Protein AF-A0A2M8J2G9-F1 (afdb_monomer)

Solvent-accessible surface area (backbone atoms only — not comparable to full-atom values): 11594 Å² total; per-residue (Å²): 110,44,80,81,70,73,47,57,66,67,58,54,51,57,49,47,77,71,39,57,44,78,43,94,93,44,69,92,66,51,44,74,47,72,68,59,41,48,51,55,54,49,48,58,52,56,65,63,33,68,56,72,68,32,55,72,58,34,51,61,50,51,54,42,29,71,73,61,44,46,51,58,55,55,22,51,51,33,59,76,68,67,49,80,88,65,63,50,32,67,61,47,53,60,38,33,77,27,76,69,22,50,76,65,51,47,53,71,46,41,87,79,53,65,72,76,83,75,78,83,68,81,77,78,80,73,79,73,95,58,59,77,87,74,32,79,91,69,57,69,95,64,81,80,83,77,78,86,84,76,83,78,82,86,82,78,83,83,87,82,88,83,91,87,85,93,87,85,92,86,85,91,82,83,92,131

Structure (mmCIF, N/CA/C/O backbone):
data_AF-A0A2M8J2G9-F1
#
_entry.id   AF-A0A2M8J2G9-F1
#
loop_
_atom_site.group_PDB
_atom_site.id
_atom_site.type_symbol
_atom_site.label_atom_id
_atom_site.label_alt_id
_atom_site.label_comp_id
_atom_site.label_asym_id
_atom_site.label_entity_id
_atom_site.label_seq_id
_atom_site.pdbx_PDB_ins_code
_atom_site.Cartn_x
_atom_site.Cartn_y
_atom_site.Cartn_z
_atom_site.occupancy
_atom_site.B_iso_or_equiv
_atom_site.auth_seq_id
_atom_site.auth_comp_id
_atom_site.auth_asym_id
_atom_site.auth_atom_id
_atom_site.pdbx_PDB_model_num
ATOM 1 N N . MET A 1 1 ? 21.292 -17.929 -21.016 1.00 79.00 1 MET A N 1
ATOM 2 C CA . MET A 1 1 ? 20.190 -17.340 -20.216 1.00 79.00 1 MET A CA 1
ATOM 3 C C . MET A 1 1 ? 19.684 -18.270 -19.102 1.00 79.00 1 MET A C 1
ATOM 5 O O . MET A 1 1 ? 20.173 -18.145 -17.992 1.00 79.00 1 MET A O 1
ATOM 9 N N . ALA A 1 2 ? 18.781 -19.232 -19.353 1.00 89.50 2 ALA A N 1
ATOM 10 C CA . ALA A 1 2 ? 18.074 -19.980 -18.289 1.00 89.50 2 ALA A CA 1
ATOM 11 C C . ALA A 1 2 ? 18.965 -20.682 -17.241 1.00 89.50 2 ALA A C 1
ATOM 13 O O . ALA A 1 2 ? 18.737 -20.523 -16.043 1.00 89.50 2 ALA A O 1
ATOM 14 N N . ARG A 1 3 ? 20.014 -21.388 -17.691 1.00 91.00 3 ARG A N 1
ATOM 15 C CA . ARG A 1 3 ? 21.000 -22.055 -16.819 1.00 91.00 3 ARG A CA 1
ATOM 16 C C . ARG A 1 3 ? 21.787 -21.066 -15.941 1.00 91.00 3 ARG A C 1
ATOM 18 O O . ARG A 1 3 ? 22.067 -21.387 -14.798 1.00 91.00 3 ARG A O 1
ATOM 25 N N . VAL A 1 4 ? 22.079 -19.865 -16.450 1.00 94.81 4 VAL A N 1
ATOM 26 C CA . VAL A 1 4 ? 22.816 -18.806 -15.726 1.00 94.81 4 VAL A CA 1
ATOM 27 C C . VAL A 1 4 ? 21.960 -18.213 -14.605 1.00 94.81 4 VAL A C 1
ATOM 29 O O . VAL A 1 4 ? 22.433 -18.039 -13.492 1.00 94.81 4 VAL A O 1
ATOM 32 N N . LEU A 1 5 ? 20.675 -17.965 -14.877 1.00 90.50 5 LEU A N 1
ATOM 33 C CA . LEU A 1 5 ? 19.729 -17.421 -13.895 1.00 90.50 5 LEU A CA 1
ATOM 34 C C . LEU A 1 5 ? 19.157 -18.478 -12.931 1.00 90.50 5 LEU A C 1
ATOM 36 O O . LEU A 1 5 ? 18.328 -18.136 -12.092 1.00 90.50 5 LEU A O 1
ATOM 40 N N . GLN A 1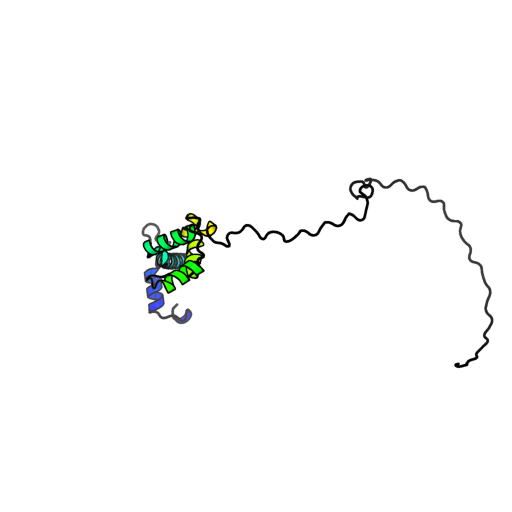 6 ? 19.537 -19.754 -13.078 1.00 95.06 6 GLN A N 1
ATOM 41 C CA . GLN A 1 6 ? 18.995 -20.893 -12.322 1.00 95.06 6 GLN A CA 1
ATOM 42 C C . GLN A 1 6 ? 17.448 -20.955 -12.328 1.00 95.06 6 GLN A C 1
ATOM 44 O O . GLN A 1 6 ? 16.803 -21.235 -11.318 1.00 95.06 6 GLN A O 1
ATOM 49 N N . ARG A 1 7 ? 16.816 -20.674 -13.480 1.00 94.75 7 ARG A N 1
ATOM 50 C CA . ARG A 1 7 ? 15.348 -20.718 -13.653 1.00 94.75 7 ARG A CA 1
ATOM 51 C C . ARG A 1 7 ? 14.933 -21.626 -14.804 1.00 94.75 7 ARG A C 1
ATOM 53 O O . ARG A 1 7 ? 15.671 -21.818 -15.767 1.00 94.75 7 ARG A O 1
ATOM 60 N N . SER A 1 8 ? 13.707 -22.150 -14.730 1.00 96.31 8 SER A N 1
ATOM 61 C CA . SER A 1 8 ? 13.152 -22.985 -15.799 1.00 96.31 8 SER A CA 1
ATOM 62 C C . SER A 1 8 ? 13.001 -22.197 -17.111 1.00 96.31 8 SER A C 1
ATOM 64 O O . SER A 1 8 ? 12.645 -21.013 -17.107 1.00 96.31 8 SER A O 1
ATOM 66 N N . LYS A 1 9 ? 13.205 -22.874 -18.251 1.00 95.25 9 LYS A N 1
ATOM 67 C CA . LYS A 1 9 ? 12.985 -22.298 -19.592 1.00 95.25 9 LYS A CA 1
ATOM 68 C C . LYS A 1 9 ? 11.552 -21.767 -19.747 1.00 95.25 9 LYS A C 1
ATOM 70 O O . LYS A 1 9 ? 11.357 -20.690 -20.302 1.00 95.25 9 LYS A O 1
ATOM 75 N N . ALA A 1 10 ? 10.567 -22.485 -19.201 1.00 95.75 10 ALA A N 1
ATOM 76 C CA . ALA A 1 10 ? 9.160 -22.094 -19.237 1.00 95.75 10 ALA A CA 1
ATOM 77 C C . ALA A 1 10 ? 8.873 -20.810 -18.438 1.00 95.75 10 ALA A C 1
ATOM 79 O O . ALA A 1 10 ? 8.068 -19.993 -18.880 1.00 95.75 10 ALA A O 1
ATOM 80 N N . THR A 1 11 ? 9.541 -20.597 -17.298 1.00 94.06 11 THR A N 1
ATOM 81 C CA . THR A 1 11 ? 9.411 -19.360 -16.507 1.00 94.06 11 THR A CA 1
ATOM 82 C C . THR A 1 11 ? 9.882 -18.152 -17.312 1.00 94.06 11 THR A C 1
ATOM 84 O O . THR A 1 11 ? 9.143 -17.182 -17.430 1.00 94.06 11 THR A O 1
ATOM 87 N N . ILE A 1 12 ? 11.072 -18.233 -17.918 1.00 92.31 12 ILE A N 1
ATOM 88 C CA . ILE A 1 12 ? 11.641 -17.129 -18.707 1.00 92.31 12 ILE A CA 1
ATOM 89 C C . ILE A 1 12 ? 10.810 -16.869 -19.967 1.00 92.31 12 ILE A C 1
ATOM 91 O O . ILE A 1 12 ? 10.517 -15.718 -20.268 1.00 92.31 12 ILE A O 1
ATOM 95 N N . TYR A 1 13 ? 10.355 -17.916 -20.663 1.00 93.56 13 TYR A N 1
ATOM 96 C CA . TYR A 1 13 ? 9.469 -17.755 -21.819 1.00 93.56 13 TYR A CA 1
ATOM 97 C C . TYR A 1 13 ? 8.147 -17.059 -21.453 1.00 93.56 13 TYR A C 1
ATOM 99 O O . TYR A 1 13 ? 7.713 -16.155 -22.162 1.00 93.56 13 TYR A O 1
ATOM 107 N N . ARG A 1 14 ? 7.514 -17.437 -20.331 1.00 93.94 14 ARG A N 1
ATOM 108 C CA . ARG A 1 14 ? 6.269 -16.805 -19.851 1.00 93.94 14 ARG A CA 1
ATOM 109 C C . ARG A 1 14 ? 6.470 -15.359 -19.390 1.00 93.94 14 ARG A C 1
ATOM 111 O O . ARG A 1 14 ? 5.534 -14.574 -19.506 1.00 93.94 14 ARG A O 1
ATOM 118 N N . GLU A 1 15 ? 7.645 -15.029 -18.860 1.00 93.12 15 GLU A N 1
ATOM 119 C CA . GLU A 1 15 ? 8.006 -13.666 -18.458 1.00 93.12 15 GLU A CA 1
ATOM 120 C C . GLU A 1 15 ? 8.217 -12.773 -19.684 1.00 93.12 15 GLU A C 1
ATOM 122 O O . GLU A 1 15 ? 7.546 -11.750 -19.811 1.00 93.12 15 GLU A O 1
ATOM 127 N N . LEU A 1 16 ? 9.050 -13.216 -20.636 1.00 92.31 16 LEU A N 1
ATOM 128 C CA . LEU A 1 16 ? 9.262 -12.523 -21.907 1.00 92.31 16 LEU A CA 1
ATOM 129 C C . LEU A 1 16 ? 7.934 -12.342 -22.652 1.00 92.31 16 LEU A C 1
ATOM 131 O O . LEU A 1 16 ? 7.561 -11.216 -22.938 1.00 92.31 16 LEU A O 1
ATOM 135 N N . LYS A 1 17 ? 7.144 -13.406 -22.858 1.00 92.56 17 LYS A N 1
ATOM 136 C CA . LYS A 1 17 ? 5.844 -13.314 -23.553 1.00 92.56 17 LYS A CA 1
ATOM 137 C C . LYS A 1 17 ? 4.843 -12.356 -22.884 1.00 92.56 17 LYS A C 1
ATOM 139 O O . LYS A 1 17 ? 3.933 -11.881 -23.552 1.00 92.56 17 LYS A O 1
ATOM 144 N N . ARG A 1 18 ? 4.960 -12.096 -21.576 1.00 91.00 18 ARG A N 1
ATOM 145 C CA . ARG A 1 18 ? 4.053 -11.192 -20.846 1.00 91.00 18 ARG A CA 1
ATOM 146 C C . ARG A 1 18 ? 4.525 -9.735 -20.835 1.00 91.00 18 ARG A C 1
ATOM 148 O O . ARG A 1 18 ? 3.674 -8.856 -20.761 1.00 91.00 18 ARG A O 1
ATOM 155 N N . ASN A 1 19 ? 5.836 -9.500 -20.843 1.00 92.75 19 ASN A N 1
ATOM 156 C CA . ASN A 1 19 ? 6.444 -8.179 -20.653 1.00 92.75 19 ASN A CA 1
ATOM 157 C C . ASN A 1 19 ? 7.359 -7.769 -21.833 1.00 92.75 19 ASN A C 1
ATOM 159 O O . ASN A 1 19 ? 8.266 -6.958 -21.651 1.00 92.75 19 ASN A O 1
ATOM 163 N N . PHE A 1 20 ? 7.164 -8.358 -23.016 1.00 91.00 20 PHE A N 1
ATOM 164 C CA . PHE A 1 20 ? 7.774 -7.900 -24.265 1.00 91.00 20 PHE A CA 1
ATOM 165 C C . PHE A 1 20 ? 7.052 -6.638 -24.738 1.00 91.00 20 PHE A C 1
ATOM 167 O O . PHE A 1 20 ? 5.822 -6.590 -24.717 1.00 91.00 20 PHE A O 1
ATOM 174 N N . PHE A 1 21 ? 7.821 -5.634 -25.140 1.00 89.56 21 PHE A N 1
ATOM 175 C CA . PHE A 1 21 ? 7.327 -4.408 -25.747 1.00 89.56 21 PHE A CA 1
ATOM 176 C C . PHE A 1 21 ? 7.699 -4.407 -27.232 1.00 89.56 21 PHE A C 1
ATOM 178 O O . PHE A 1 21 ? 8.819 -4.783 -27.580 1.00 89.56 21 PHE A O 1
ATOM 185 N N . SER A 1 22 ? 6.756 -4.001 -28.075 1.00 89.12 22 SER A N 1
ATOM 186 C CA . SER A 1 22 ? 6.932 -3.845 -29.518 1.00 89.12 22 SER A CA 1
ATOM 187 C C . SER A 1 22 ? 6.060 -2.702 -30.018 1.00 89.12 22 SER A C 1
ATOM 189 O O . SER A 1 22 ? 4.874 -2.678 -29.677 1.00 89.12 22 SER A O 1
ATOM 191 N N . ASP A 1 23 ? 6.618 -1.800 -30.821 1.00 87.12 23 ASP A N 1
ATOM 192 C CA . ASP A 1 23 ? 5.904 -0.641 -31.368 1.00 87.12 23 ASP A CA 1
ATOM 193 C C . ASP A 1 23 ? 6.299 -0.402 -32.832 1.00 87.12 23 ASP A C 1
ATOM 195 O O . ASP A 1 23 ? 7.454 -0.114 -33.146 1.00 87.12 23 ASP A O 1
ATOM 199 N N . GLU A 1 24 ? 5.317 -0.485 -33.734 1.00 86.50 24 GLU A N 1
ATOM 200 C CA . GLU A 1 24 ? 5.497 -0.279 -35.177 1.00 86.50 24 GLU A CA 1
ATOM 201 C C . GLU A 1 24 ? 6.039 1.123 -35.507 1.00 86.50 24 GLU A C 1
ATOM 203 O O . GLU A 1 24 ? 6.768 1.291 -36.486 1.00 86.50 24 GLU A O 1
ATOM 208 N N . CYS A 1 25 ? 5.749 2.124 -34.666 1.00 86.12 25 CYS A N 1
ATOM 209 C CA . CYS A 1 25 ? 6.273 3.482 -34.818 1.00 86.12 25 CYS A CA 1
ATOM 210 C C . CYS A 1 25 ? 7.736 3.615 -34.359 1.00 86.12 25 CYS A C 1
ATOM 212 O O . CYS A 1 25 ? 8.409 4.579 -34.729 1.00 86.12 25 CYS A O 1
ATOM 214 N N . MET A 1 26 ? 8.242 2.685 -33.538 1.00 83.94 26 MET A N 1
ATOM 215 C CA . MET A 1 26 ? 9.577 2.775 -32.941 1.00 83.94 26 MET A CA 1
ATOM 216 C C . MET A 1 26 ? 10.300 1.413 -32.858 1.00 83.94 26 MET A C 1
ATOM 218 O O . MET A 1 26 ? 10.760 1.029 -31.781 1.00 83.94 26 MET A O 1
ATOM 222 N N . PRO A 1 27 ? 10.543 0.722 -33.992 1.00 80.69 27 PRO A N 1
ATOM 223 C CA . PRO A 1 27 ? 11.097 -0.643 -34.021 1.00 80.69 27 PRO A CA 1
ATOM 224 C C . PRO A 1 27 ? 12.523 -0.778 -33.449 1.00 80.69 27 PRO A C 1
ATOM 226 O O . PRO A 1 27 ? 13.011 -1.877 -33.201 1.00 80.69 27 PRO A O 1
ATOM 229 N N . LYS A 1 28 ? 13.226 0.339 -33.202 1.00 85.69 28 LYS A N 1
ATOM 230 C CA . LYS A 1 28 ? 14.513 0.355 -32.473 1.00 85.69 28 LYS A CA 1
ATOM 231 C C . LYS A 1 28 ? 14.358 0.150 -30.958 1.00 85.69 28 LYS A C 1
ATOM 233 O O . LYS A 1 28 ? 15.363 -0.014 -30.269 1.00 85.69 28 LYS A O 1
ATOM 238 N N . CYS A 1 29 ? 13.131 0.194 -30.444 1.00 83.75 29 CYS A N 1
ATOM 239 C CA . CYS A 1 29 ? 12.793 0.037 -29.033 1.00 83.75 29 CYS A CA 1
ATOM 240 C C . CYS A 1 29 ? 12.034 -1.266 -28.741 1.00 83.75 29 CYS A C 1
ATOM 242 O O . CYS A 1 29 ? 11.509 -1.429 -27.645 1.00 83.75 29 CYS A O 1
ATOM 244 N N . ASP A 1 30 ? 12.005 -2.214 -29.677 1.00 88.12 30 ASP A N 1
ATOM 245 C CA . ASP A 1 30 ? 11.404 -3.527 -29.451 1.00 88.12 30 ASP A CA 1
ATOM 246 C C . ASP A 1 30 ? 12.291 -4.376 -28.525 1.00 88.12 30 ASP A C 1
ATOM 248 O O . ASP A 1 30 ? 13.492 -4.547 -28.761 1.00 88.12 30 ASP A O 1
ATOM 252 N N . GLY A 1 31 ? 11.721 -4.938 -27.455 1.00 90.69 31 GLY A N 1
ATOM 253 C CA . GLY A 1 31 ? 12.503 -5.743 -26.517 1.00 90.69 31 GLY A CA 1
ATOM 254 C C . GLY A 1 31 ? 11.897 -5.970 -25.134 1.00 90.69 31 GLY A C 1
ATOM 255 O O . GLY A 1 31 ? 10.704 -5.813 -24.885 1.00 90.69 31 GLY A O 1
ATOM 256 N N . TYR A 1 32 ? 12.762 -6.387 -24.206 1.00 90.94 32 TYR A N 1
ATOM 257 C CA . TYR A 1 32 ? 12.421 -6.611 -22.801 1.00 90.94 32 TYR A CA 1
ATOM 258 C C . TYR A 1 32 ? 13.078 -5.555 -21.907 1.00 90.94 32 TYR A C 1
ATOM 260 O O . TYR A 1 32 ? 14.303 -5.496 -21.790 1.00 90.94 32 TYR A O 1
ATOM 268 N N . TYR A 1 33 ? 12.251 -4.784 -21.202 1.00 92.19 33 TYR A N 1
ATOM 269 C CA . TYR A 1 33 ? 12.694 -3.735 -20.287 1.00 92.19 33 TYR A CA 1
ATOM 270 C C . TYR A 1 33 ? 12.384 -4.118 -18.839 1.00 92.19 33 TYR A C 1
ATOM 272 O O . TYR A 1 33 ? 11.240 -4.046 -18.394 1.00 92.19 33 TYR A O 1
ATOM 280 N N . GLY A 1 34 ? 13.414 -4.491 -18.071 1.00 91.12 34 GLY A N 1
ATOM 281 C CA . GLY A 1 34 ? 13.249 -4.976 -16.693 1.00 91.12 34 GLY A CA 1
ATOM 282 C C . GLY A 1 34 ? 12.549 -3.986 -15.750 1.00 91.12 34 GLY A C 1
ATOM 283 O O . GLY A 1 34 ? 11.741 -4.398 -14.919 1.00 91.12 34 GLY A O 1
ATOM 284 N N . ALA A 1 35 ? 12.792 -2.680 -15.914 1.00 93.19 35 ALA A N 1
ATOM 285 C CA . ALA A 1 35 ? 12.099 -1.641 -15.150 1.00 93.19 35 ALA A CA 1
ATOM 286 C C . ALA A 1 35 ? 10.598 -1.582 -15.493 1.00 93.19 35 ALA A C 1
ATOM 288 O O . ALA A 1 35 ? 9.761 -1.628 -14.592 1.00 93.19 35 ALA A O 1
ATOM 289 N N . ALA A 1 36 ? 10.243 -1.569 -16.784 1.00 92.62 36 ALA A N 1
ATOM 290 C CA . ALA A 1 36 ? 8.849 -1.584 -17.234 1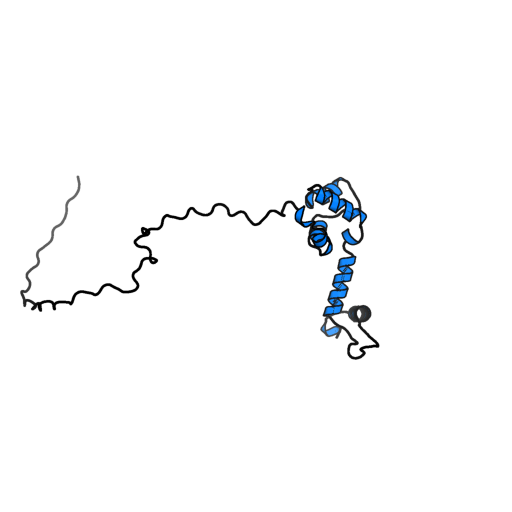.00 92.62 36 ALA A CA 1
ATOM 291 C C . ALA A 1 36 ? 8.121 -2.860 -16.777 1.00 92.62 36 ALA A C 1
ATOM 293 O O . ALA A 1 36 ? 7.044 -2.778 -16.186 1.00 92.62 36 ALA A O 1
ATOM 294 N N . ALA A 1 37 ? 8.753 -4.029 -16.933 1.00 93.44 37 ALA A N 1
ATOM 295 C CA . ALA A 1 37 ? 8.250 -5.309 -16.438 1.00 93.44 37 ALA A CA 1
ATOM 296 C C . ALA A 1 37 ? 7.964 -5.273 -14.923 1.00 93.44 37 ALA A C 1
ATOM 298 O O . ALA A 1 37 ? 6.909 -5.736 -14.472 1.00 93.44 37 ALA A O 1
ATOM 299 N N . HIS A 1 38 ? 8.854 -4.660 -14.129 1.00 94.06 38 HIS A N 1
ATOM 300 C CA . HIS A 1 38 ? 8.621 -4.450 -12.701 1.00 94.06 38 HIS A CA 1
ATOM 301 C C . HIS A 1 38 ? 7.423 -3.522 -12.449 1.00 94.06 38 HIS A C 1
ATOM 303 O O . HIS A 1 38 ? 6.565 -3.880 -11.634 1.00 94.06 38 HIS A O 1
ATOM 309 N N . PHE A 1 39 ? 7.319 -2.373 -13.124 1.00 93.88 39 PHE A N 1
ATOM 310 C CA . PHE A 1 39 ? 6.184 -1.457 -12.952 1.00 93.88 39 PHE A CA 1
ATOM 311 C C . PHE A 1 39 ? 4.851 -2.129 -13.313 1.00 93.88 39 PHE A C 1
ATOM 313 O O . PHE A 1 39 ? 3.922 -2.106 -12.505 1.00 93.88 39 PHE A O 1
ATOM 320 N N . MET A 1 40 ? 4.779 -2.847 -14.439 1.00 92.12 40 MET A N 1
ATOM 321 C CA . MET A 1 40 ? 3.603 -3.634 -14.838 1.00 92.12 40 MET A CA 1
ATOM 322 C C . MET A 1 40 ? 3.263 -4.733 -13.817 1.00 92.12 40 MET A C 1
ATOM 324 O O . MET A 1 40 ? 2.092 -5.020 -13.560 1.00 92.12 40 MET A O 1
ATOM 328 N N . ALA A 1 41 ? 4.266 -5.368 -13.202 1.00 92.56 41 ALA A N 1
ATOM 329 C CA . ALA A 1 41 ? 4.055 -6.349 -12.138 1.00 92.56 41 ALA A CA 1
ATOM 330 C C . ALA A 1 41 ? 3.622 -5.715 -10.803 1.00 92.56 41 ALA A C 1
ATOM 332 O O . ALA A 1 41 ? 2.908 -6.357 -10.028 1.00 92.56 41 ALA A O 1
ATOM 333 N N . ALA A 1 42 ? 4.049 -4.488 -10.505 1.00 91.69 42 ALA A N 1
ATOM 334 C CA . ALA A 1 42 ? 3.622 -3.737 -9.328 1.00 91.69 42 ALA A CA 1
ATOM 335 C C . ALA A 1 42 ? 2.171 -3.256 -9.481 1.00 91.69 42 ALA A C 1
ATOM 337 O O . ALA A 1 42 ? 1.362 -3.492 -8.586 1.00 91.69 42 ALA A O 1
ATOM 338 N N . ASP A 1 43 ? 1.819 -2.696 -10.639 1.00 90.50 43 ASP A N 1
ATOM 339 C CA . ASP A 1 43 ? 0.456 -2.277 -10.977 1.00 90.50 43 ASP A CA 1
ATOM 340 C C . ASP A 1 43 ? -0.542 -3.450 -10.935 1.00 90.50 43 ASP A C 1
ATOM 342 O O . ASP A 1 43 ? -1.563 -3.380 -10.247 1.00 90.50 43 ASP A O 1
ATOM 346 N N . ARG A 1 44 ? -0.215 -4.592 -11.562 1.00 90.44 44 ARG A N 1
ATOM 347 C CA . ARG A 1 44 ? -1.059 -5.801 -11.486 1.00 90.44 44 ARG A CA 1
ATOM 348 C C . ARG A 1 44 ? -1.322 -6.245 -10.043 1.00 90.44 44 ARG A C 1
ATOM 350 O O . ARG A 1 44 ? -2.433 -6.672 -9.736 1.00 90.44 44 ARG A O 1
ATOM 357 N N . ARG A 1 45 ? -0.333 -6.127 -9.145 1.00 89.38 45 ARG A N 1
ATOM 358 C CA . ARG A 1 45 ? -0.514 -6.405 -7.707 1.00 89.38 45 ARG A CA 1
ATOM 359 C C . ARG A 1 45 ? -1.323 -5.317 -6.996 1.00 89.38 45 ARG A C 1
ATOM 361 O O . ARG A 1 45 ? -2.086 -5.648 -6.091 1.00 89.38 45 ARG A O 1
ATOM 368 N N . ALA A 1 46 ? -1.181 -4.049 -7.385 1.00 87.62 46 ALA A N 1
ATOM 369 C CA . ALA A 1 46 ? -1.957 -2.944 -6.830 1.00 87.62 46 ALA A CA 1
ATOM 370 C C . ALA A 1 46 ? -3.454 -3.128 -7.121 1.00 87.62 46 ALA A C 1
ATOM 372 O O . ALA A 1 46 ? -4.247 -3.178 -6.183 1.00 87.62 46 ALA A O 1
ATOM 373 N N . ARG A 1 47 ? -3.827 -3.384 -8.382 1.00 86.44 47 ARG A N 1
ATOM 374 C CA . ARG A 1 47 ? -5.220 -3.658 -8.791 1.00 8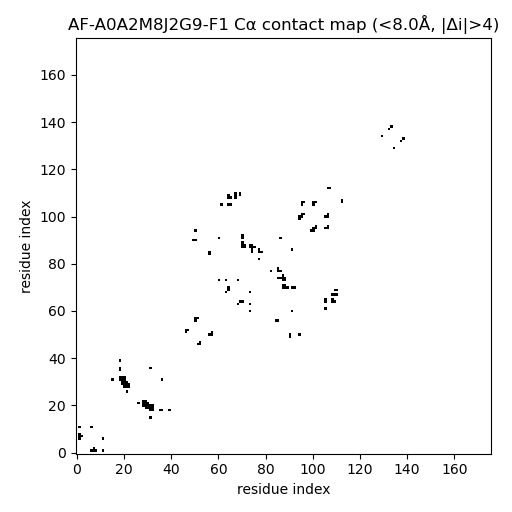6.44 47 ARG A CA 1
ATOM 375 C C . ARG A 1 47 ? -5.852 -4.868 -8.085 1.00 86.44 47 ARG A C 1
ATOM 377 O O . ARG A 1 47 ? -7.064 -4.921 -7.915 1.00 86.44 47 ARG A O 1
ATOM 384 N N . GLN A 1 48 ? -5.044 -5.827 -7.626 1.00 88.44 48 GLN A N 1
ATOM 385 C CA . GLN A 1 48 ? -5.504 -7.007 -6.878 1.00 88.44 48 GLN A CA 1
ATOM 386 C C . GLN A 1 48 ? -5.608 -6.801 -5.352 1.00 88.44 48 GLN A C 1
ATOM 388 O O . GLN A 1 48 ? -5.966 -7.739 -4.633 1.00 88.44 48 GLN A O 1
ATOM 393 N N . ARG A 1 49 ? -5.330 -5.600 -4.821 1.00 90.44 49 ARG A N 1
ATOM 394 C CA . ARG A 1 49 ? -5.502 -5.295 -3.389 1.00 90.44 49 ARG A CA 1
ATOM 395 C C . ARG A 1 49 ? -6.963 -5.481 -2.968 1.00 90.44 49 ARG A C 1
ATOM 397 O O . ARG A 1 49 ? -7.881 -4.990 -3.617 1.00 90.44 49 ARG A O 1
ATOM 404 N N . LYS A 1 50 ? -7.175 -6.136 -1.822 1.00 91.88 50 LYS A N 1
ATOM 405 C CA . LYS A 1 50 ? -8.504 -6.552 -1.338 1.00 91.88 50 LYS A CA 1
ATOM 406 C 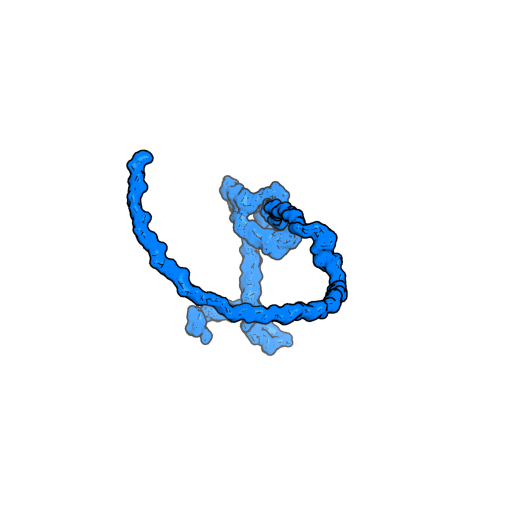C . LYS A 1 50 ? -9.530 -5.414 -1.250 1.00 91.88 50 LYS A C 1
ATOM 408 O O . LYS A 1 50 ? -10.669 -5.608 -1.651 1.00 91.88 50 LYS A O 1
ATOM 413 N N . LEU A 1 51 ? -9.119 -4.249 -0.751 1.00 92.88 51 LEU A N 1
ATOM 414 C CA . LEU A 1 51 ? -9.988 -3.077 -0.603 1.00 92.88 51 LEU A CA 1
ATOM 415 C C . LEU A 1 51 ? -10.318 -2.401 -1.948 1.00 92.88 51 LEU A C 1
ATOM 417 O O . LEU A 1 51 ? -11.405 -1.865 -2.097 1.00 92.88 51 LEU A O 1
ATOM 421 N N . ILE A 1 52 ? -9.441 -2.502 -2.952 1.00 91.31 52 ILE A N 1
ATOM 422 C CA . ILE A 1 52 ? -9.717 -2.014 -4.317 1.00 91.31 52 ILE A CA 1
ATOM 423 C C . ILE A 1 52 ? -10.670 -2.975 -5.040 1.00 91.31 52 ILE A C 1
ATOM 425 O O . ILE A 1 52 ? -11.609 -2.549 -5.702 1.00 91.31 52 ILE A O 1
ATOM 429 N N . ARG A 1 53 ? -10.476 -4.289 -4.862 1.00 92.12 53 ARG A N 1
ATOM 430 C CA . ARG A 1 53 ? -11.326 -5.330 -5.462 1.00 92.12 53 ARG A CA 1
ATOM 431 C C . ARG A 1 53 ? -12.751 -5.374 -4.890 1.00 92.12 53 ARG A C 1
ATOM 433 O O . ARG A 1 53 ? -13.655 -5.855 -5.567 1.00 92.12 53 ARG A O 1
ATOM 440 N N . HIS A 1 54 ? -12.953 -4.925 -3.652 1.00 93.62 54 HIS A N 1
ATOM 441 C CA . HIS A 1 54 ? -14.242 -4.984 -2.959 1.00 93.62 54 HIS A CA 1
ATOM 442 C C . HIS A 1 54 ? -14.669 -3.584 -2.487 1.00 93.62 54 HIS A C 1
ATOM 444 O O . HIS A 1 54 ? -14.486 -3.263 -1.311 1.00 93.62 54 HIS A O 1
ATOM 450 N N . PRO A 1 55 ? -15.265 -2.752 -3.365 1.00 92.75 55 PRO A N 1
ATOM 451 C CA . PRO A 1 55 ? -15.604 -1.369 -3.030 1.00 92.75 55 PRO A CA 1
ATOM 452 C C . PRO A 1 55 ? -16.597 -1.266 -1.865 1.00 92.75 55 PRO A C 1
ATOM 454 O O . PRO A 1 55 ? -16.421 -0.411 -1.007 1.00 92.75 55 PRO A O 1
ATOM 457 N N . VAL A 1 56 ? -17.585 -2.162 -1.755 1.00 94.38 56 VAL A N 1
ATOM 458 C CA . VAL A 1 56 ? -18.542 -2.173 -0.625 1.00 94.38 56 VAL A CA 1
ATOM 459 C C . VAL A 1 56 ? -17.829 -2.368 0.722 1.00 94.38 56 VAL A C 1
ATOM 461 O O . VAL A 1 56 ? -18.121 -1.674 1.693 1.00 94.38 56 VAL A O 1
ATOM 464 N N . LEU A 1 57 ? -16.834 -3.262 0.770 1.00 94.81 57 LEU A N 1
ATOM 465 C CA . LEU A 1 57 ? -16.008 -3.482 1.962 1.00 94.81 57 LEU A CA 1
ATOM 466 C C . LEU A 1 57 ? -15.155 -2.251 2.294 1.00 94.81 57 LEU A C 1
ATOM 468 O O . LEU A 1 57 ? -14.949 -1.947 3.465 1.00 94.81 57 LEU A O 1
ATOM 472 N N . LEU A 1 58 ? -14.660 -1.552 1.271 1.00 95.19 58 LEU A N 1
ATOM 473 C CA . LEU A 1 58 ? -13.892 -0.324 1.439 1.00 95.19 58 LEU A CA 1
ATOM 474 C C . LEU A 1 58 ? -14.733 0.814 2.024 1.00 95.19 58 LEU A C 1
ATOM 476 O O . LEU A 1 58 ? -14.276 1.433 2.979 1.00 95.19 58 LEU A O 1
ATOM 480 N N . HIS A 1 59 ? -15.950 1.048 1.525 1.00 95.31 59 HIS A N 1
ATOM 481 C CA . HIS A 1 59 ? -16.841 2.078 2.076 1.00 95.31 59 HIS A CA 1
ATOM 482 C C . HIS A 1 59 ? -17.110 1.821 3.565 1.00 95.31 59 HIS A C 1
ATOM 484 O O . HIS A 1 59 ? -16.788 2.666 4.393 1.00 95.31 59 HIS A O 1
ATOM 490 N N . ALA A 1 60 ? -17.504 0.596 3.935 1.00 94.94 60 ALA A N 1
ATOM 491 C CA . ALA A 1 60 ? -17.727 0.228 5.337 1.00 94.94 60 ALA A CA 1
ATOM 492 C C . ALA A 1 60 ? -16.483 0.394 6.243 1.00 94.94 60 ALA A C 1
ATOM 494 O O . ALA A 1 60 ? -16.617 0.645 7.442 1.00 94.94 60 ALA A O 1
ATOM 495 N N . VAL A 1 61 ? -15.265 0.253 5.702 1.00 95.31 61 VAL A N 1
ATOM 496 C CA . VAL A 1 61 ? -14.017 0.543 6.432 1.00 95.31 61 VAL A CA 1
ATOM 497 C C . VAL A 1 61 ? -13.784 2.051 6.556 1.00 95.31 61 VAL A C 1
ATOM 499 O O . VAL A 1 61 ? -13.441 2.507 7.644 1.00 95.31 61 VAL A O 1
ATOM 502 N N . ILE A 1 62 ? -13.991 2.825 5.485 1.00 95.56 62 ILE A N 1
ATOM 503 C CA . ILE A 1 62 ? -13.872 4.292 5.489 1.00 95.56 62 ILE A CA 1
ATOM 504 C C . ILE A 1 62 ? -14.863 4.913 6.478 1.00 95.56 62 ILE A C 1
ATOM 506 O O . ILE A 1 62 ? -14.469 5.771 7.261 1.00 95.56 62 ILE A O 1
ATOM 510 N N . ASP A 1 63 ? -16.113 4.457 6.493 1.00 95.62 63 ASP A N 1
ATOM 511 C CA . ASP A 1 63 ? -17.150 4.983 7.384 1.00 95.62 63 ASP A CA 1
ATOM 512 C C . ASP A 1 63 ? -16.797 4.715 8.853 1.00 95.62 63 ASP A C 1
ATOM 514 O O . ASP A 1 63 ? -16.867 5.614 9.691 1.00 95.62 63 ASP A O 1
ATOM 518 N N . ARG A 1 64 ? -16.310 3.505 9.173 1.00 94.81 64 ARG A N 1
ATOM 519 C CA . ARG A 1 64 ? -15.807 3.181 10.521 1.00 94.81 64 ARG A CA 1
ATOM 520 C C . ARG A 1 64 ? -14.584 4.038 10.898 1.00 94.81 64 ARG A C 1
ATOM 522 O O . ARG A 1 64 ? -14.538 4.530 12.023 1.00 94.81 64 ARG A O 1
ATOM 529 N N . LEU A 1 65 ? -13.639 4.274 9.979 1.00 94.44 65 LEU A N 1
ATOM 530 C CA . LEU A 1 65 ? -12.495 5.175 10.210 1.00 94.44 65 LEU A CA 1
ATOM 531 C C . LEU A 1 65 ? -12.950 6.619 10.479 1.00 94.44 65 LEU A C 1
ATOM 533 O O . LEU A 1 65 ? -12.501 7.223 11.449 1.00 94.44 65 LEU A O 1
ATOM 537 N N . LYS A 1 66 ? -13.878 7.159 9.676 1.00 93.88 66 LYS A N 1
ATOM 538 C CA . LYS A 1 66 ? -14.453 8.505 9.867 1.00 93.88 66 LYS A CA 1
ATOM 539 C C . LYS A 1 66 ? -15.190 8.644 11.200 1.00 93.88 66 LYS A C 1
ATOM 541 O O . LYS A 1 66 ? -15.098 9.689 11.835 1.00 93.88 66 LYS A O 1
ATOM 546 N N . ASN A 1 67 ? -15.828 7.569 11.663 1.00 94.12 67 ASN A N 1
ATOM 547 C CA . ASN A 1 67 ? -16.433 7.463 12.994 1.00 94.12 67 ASN A CA 1
ATOM 548 C C . ASN A 1 67 ? -15.402 7.296 14.138 1.00 94.12 67 ASN A C 1
ATOM 550 O O . ASN A 1 67 ? -15.788 7.009 15.269 1.00 94.12 67 ASN A O 1
ATOM 554 N N . GLY A 1 68 ? -14.098 7.437 13.868 1.00 92.25 68 GLY A N 1
ATOM 555 C CA . GLY A 1 68 ? -13.029 7.425 14.872 1.00 92.25 68 GLY A CA 1
ATOM 556 C C . GLY A 1 68 ? -12.566 6.039 15.334 1.00 92.25 68 GLY A C 1
ATOM 557 O O . GLY A 1 68 ? -11.844 5.946 16.328 1.00 92.25 68 GLY A O 1
ATOM 558 N N . TRP A 1 69 ? -12.958 4.957 14.650 1.00 94.69 69 TRP A N 1
ATOM 559 C CA . TRP A 1 69 ? -12.531 3.600 15.011 1.00 94.69 69 TRP A CA 1
ATOM 560 C C . TRP A 1 69 ? -11.074 3.349 14.615 1.00 94.69 69 TRP A C 1
ATOM 562 O O . TRP A 1 69 ? -10.645 3.707 13.516 1.00 94.69 69 TRP A O 1
ATOM 572 N N . THR A 1 70 ? -10.315 2.649 15.462 1.00 94.06 70 THR A N 1
ATOM 573 C CA . THR A 1 70 ? -8.947 2.246 15.102 1.00 94.06 70 THR A CA 1
ATOM 574 C C . THR A 1 70 ? -8.953 1.082 14.093 1.00 94.06 70 THR A C 1
ATOM 576 O O . THR A 1 70 ? -9.870 0.252 14.109 1.00 94.06 70 THR A O 1
ATOM 579 N N . PRO A 1 71 ? -7.928 0.943 13.230 1.00 95.19 71 PRO A N 1
ATOM 580 C CA . PRO A 1 71 ? -7.806 -0.194 12.311 1.00 95.19 71 PRO A CA 1
ATOM 581 C C . PRO A 1 71 ? -7.873 -1.572 12.995 1.00 95.19 71 PRO A C 1
ATOM 583 O O . PRO A 1 71 ? -8.436 -2.517 12.437 1.00 95.19 71 PRO A O 1
ATOM 586 N N . GLU A 1 72 ? -7.342 -1.685 14.214 1.00 94.94 72 GLU A N 1
ATOM 587 C CA . GLU A 1 72 ? -7.410 -2.882 15.059 1.00 94.94 72 GLU A CA 1
ATOM 588 C C . GLU A 1 72 ? -8.845 -3.161 15.510 1.00 94.94 72 GLU A C 1
ATOM 590 O O . GLU A 1 72 ? -9.313 -4.294 15.392 1.00 94.94 72 GLU A O 1
ATOM 595 N N . GLN A 1 73 ? -9.570 -2.133 15.969 1.00 94.69 73 GLN A N 1
ATOM 596 C CA . GLN A 1 73 ? -10.980 -2.263 16.337 1.00 94.69 73 GLN A CA 1
ATOM 597 C C . GLN A 1 73 ? -11.824 -2.708 15.141 1.00 94.69 73 GLN A C 1
ATOM 599 O O . GLN A 1 73 ? -12.628 -3.622 15.286 1.00 94.69 73 GLN A O 1
ATOM 604 N N . ILE A 1 74 ? -11.619 -2.126 13.953 1.00 95.19 74 ILE A N 1
ATOM 605 C CA . ILE A 1 74 ? -12.357 -2.495 12.732 1.00 95.19 74 ILE A CA 1
ATOM 606 C C . ILE A 1 74 ? -12.112 -3.967 12.372 1.00 95.19 74 ILE A C 1
ATOM 608 O O . ILE A 1 74 ? -13.071 -4.709 12.148 1.00 95.19 74 ILE A O 1
ATOM 612 N N . GLY A 1 75 ? -10.845 -4.399 12.348 1.00 94.00 75 GLY A N 1
ATOM 613 C CA . GLY A 1 75 ? -10.471 -5.781 12.033 1.00 94.00 75 GLY A CA 1
ATOM 614 C C . GLY A 1 75 ? -11.019 -6.791 13.045 1.00 94.00 75 GLY A C 1
ATOM 615 O O . GLY A 1 75 ? -11.656 -7.772 12.658 1.00 94.00 75 GLY A O 1
ATOM 616 N N . ASN A 1 76 ? -10.847 -6.524 14.342 1.00 95.06 76 ASN A N 1
ATOM 617 C CA . ASN A 1 76 ? -11.333 -7.403 15.408 1.00 95.06 76 ASN A CA 1
ATOM 618 C C . ASN A 1 76 ? -12.867 -7.444 15.449 1.00 95.06 76 ASN A C 1
ATOM 620 O O . ASN A 1 76 ? -13.454 -8.523 15.531 1.00 95.06 76 ASN A O 1
ATOM 624 N N . ARG A 1 77 ? -13.543 -6.298 15.293 1.00 95.19 77 ARG A N 1
ATOM 625 C CA . ARG A 1 77 ? -15.009 -6.218 15.226 1.00 95.19 77 ARG A CA 1
ATOM 626 C C . ARG A 1 77 ? -15.567 -7.053 14.073 1.00 95.19 77 ARG A C 1
ATOM 628 O O . ARG A 1 77 ? -16.524 -7.784 14.307 1.00 95.19 77 ARG A O 1
ATOM 635 N N . MET A 1 78 ? -14.937 -7.028 12.892 1.00 94.25 78 MET A N 1
ATOM 636 C CA . MET A 1 78 ? -15.301 -7.896 11.759 1.00 94.25 78 MET A CA 1
ATOM 637 C C . MET A 1 78 ? -15.087 -9.391 12.038 1.00 94.25 78 MET A C 1
ATOM 639 O O . MET A 1 78 ? -15.830 -10.217 11.510 1.00 94.25 78 MET A O 1
ATOM 643 N N . ILE A 1 79 ? -14.085 -9.762 12.845 1.00 93.88 79 ILE A N 1
ATOM 644 C CA . ILE A 1 79 ? -13.891 -11.153 13.285 1.00 93.88 79 ILE A CA 1
ATOM 645 C C . ILE A 1 79 ? -15.039 -11.570 14.212 1.00 93.88 79 ILE A C 1
ATOM 647 O O . ILE A 1 79 ? -15.646 -12.610 13.970 1.00 93.88 79 ILE A O 1
ATOM 651 N N . HIS A 1 80 ? -15.383 -10.743 15.206 1.00 93.38 80 HIS A N 1
ATOM 652 C CA . HIS A 1 80 ? -16.495 -11.005 16.129 1.00 93.38 80 HIS A CA 1
ATOM 653 C C . HIS A 1 80 ? -17.877 -10.992 15.450 1.00 93.38 80 HIS A C 1
ATOM 655 O O . HIS A 1 80 ? -18.773 -11.696 15.892 1.00 93.38 80 HIS A O 1
ATOM 661 N N . GLU A 1 81 ? -18.073 -10.194 14.396 1.00 92.75 81 GLU A N 1
ATOM 662 C CA . GLU A 1 81 ? -19.305 -10.174 13.581 1.00 92.75 81 GLU A CA 1
ATOM 663 C C . GLU A 1 81 ? -19.374 -11.335 12.567 1.00 92.75 81 GLU A C 1
ATOM 665 O O . GLU A 1 81 ? -20.378 -11.491 11.881 1.00 92.75 81 GLU A O 1
ATOM 670 N N . GLY A 1 82 ? -18.306 -12.129 12.407 1.00 91.19 82 GLY A N 1
ATOM 671 C CA . GLY A 1 82 ? -18.254 -13.239 11.445 1.00 91.19 82 GLY A CA 1
ATOM 672 C C . GLY A 1 82 ? -18.245 -12.829 9.962 1.00 91.19 82 GLY A C 1
ATOM 673 O O . GLY A 1 82 ? -18.236 -13.702 9.091 1.00 91.19 82 GLY A O 1
ATOM 674 N N . VAL A 1 83 ? -18.206 -11.526 9.658 1.00 88.44 83 VAL A N 1
ATOM 675 C CA . VAL A 1 83 ? -18.390 -10.965 8.309 1.00 88.44 83 VAL A CA 1
ATOM 676 C C . VAL A 1 83 ? -17.366 -11.523 7.318 1.00 88.44 83 VAL A C 1
ATOM 678 O O . VAL A 1 83 ? -16.161 -11.602 7.583 1.00 88.44 83 VAL A O 1
ATOM 681 N N . ARG A 1 84 ? -17.834 -11.871 6.115 1.00 89.00 84 ARG A N 1
ATOM 682 C CA . ARG A 1 84 ? -16.984 -12.227 4.974 1.00 89.00 84 ARG A CA 1
ATOM 683 C C . ARG A 1 84 ? -17.443 -11.447 3.737 1.00 89.00 84 ARG A C 1
ATOM 685 O O . ARG A 1 84 ? -18.62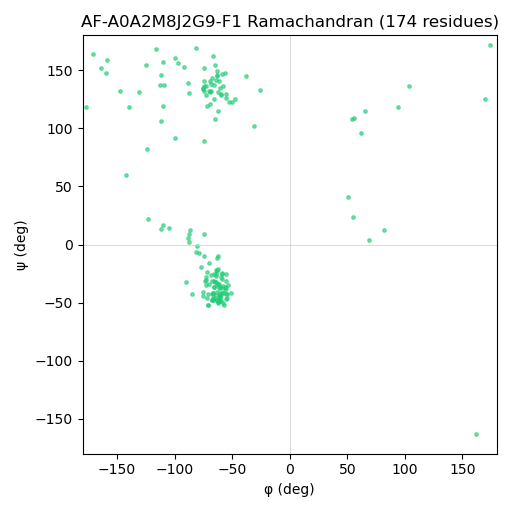8 -11.493 3.433 1.00 89.00 84 ARG A O 1
ATOM 692 N N . PRO A 1 85 ? -16.532 -10.786 2.997 1.00 89.88 85 PRO A N 1
ATOM 693 C CA . PRO A 1 85 ? -15.082 -10.691 3.218 1.00 89.88 85 PRO A CA 1
ATOM 694 C C . PRO A 1 85 ? -14.671 -9.733 4.361 1.00 89.88 85 PRO A C 1
ATOM 696 O O . PRO A 1 85 ? -15.095 -8.590 4.388 1.00 89.88 85 PRO A O 1
ATOM 699 N N . ARG A 1 86 ? -13.755 -10.163 5.247 1.00 92.31 86 ARG A N 1
ATOM 700 C CA . ARG A 1 86 ? -13.139 -9.333 6.318 1.00 92.31 86 ARG A CA 1
ATOM 701 C C . ARG A 1 86 ? -11.771 -8.749 5.947 1.00 92.31 86 ARG A C 1
ATOM 703 O O . ARG A 1 86 ? -11.054 -9.355 5.143 1.00 92.31 86 ARG A O 1
ATOM 710 N N . VAL A 1 87 ? -11.357 -7.649 6.579 1.00 94.56 87 VAL A N 1
ATOM 711 C CA . VAL A 1 87 ? -9.973 -7.120 6.534 1.00 94.56 87 VAL A CA 1
ATOM 712 C C . VAL A 1 87 ? -9.245 -7.286 7.873 1.00 94.56 87 VAL A C 1
ATOM 714 O O . VAL A 1 87 ? -9.878 -7.398 8.915 1.00 94.56 87 VAL A O 1
ATOM 717 N N . CYS A 1 88 ? -7.911 -7.300 7.836 1.00 93.75 88 CYS A N 1
ATOM 718 C CA . CYS A 1 88 ? -7.058 -7.101 9.011 1.00 93.75 88 CYS A CA 1
ATOM 719 C C . CYS A 1 88 ? -6.539 -5.656 9.054 1.00 93.75 88 CYS A C 1
ATOM 721 O O . CYS A 1 88 ? -6.483 -4.988 8.017 1.00 93.75 88 CYS A O 1
ATOM 723 N N . GLN A 1 89 ? -6.093 -5.211 10.229 1.00 93.69 89 GLN A N 1
ATOM 724 C CA . GLN A 1 89 ? -5.517 -3.888 10.476 1.00 93.69 89 GLN A CA 1
ATOM 725 C C . GLN A 1 89 ? -4.396 -3.535 9.485 1.00 93.69 89 GLN A C 1
ATOM 727 O O . GLN A 1 89 ? -4.408 -2.454 8.911 1.00 93.69 89 GLN A O 1
ATOM 732 N N . GLU A 1 90 ? -3.512 -4.482 9.158 1.00 94.88 90 GLU A N 1
ATOM 733 C CA . GLU A 1 90 ? -2.432 -4.292 8.175 1.00 94.88 90 GLU A CA 1
ATOM 734 C C . GLU A 1 90 ? -2.959 -4.000 6.756 1.00 94.88 90 GLU A C 1
ATOM 736 O O . GLU A 1 90 ? -2.393 -3.207 6.006 1.00 94.88 90 GLU A O 1
ATOM 741 N N . THR A 1 91 ? -4.098 -4.591 6.374 1.00 94.88 91 THR A N 1
ATOM 742 C CA . THR A 1 91 ? -4.735 -4.283 5.083 1.00 94.88 91 THR A CA 1
ATOM 743 C C . THR A 1 91 ? -5.318 -2.870 5.069 1.00 94.88 91 THR A C 1
ATOM 745 O O . THR A 1 91 ? -5.283 -2.225 4.022 1.00 94.88 91 THR A O 1
ATOM 748 N N . ILE A 1 92 ? -5.818 -2.390 6.213 1.00 95.06 92 ILE A N 1
ATOM 749 C CA . ILE A 1 92 ? -6.334 -1.027 6.381 1.00 95.06 92 ILE A CA 1
ATOM 750 C C . ILE A 1 92 ? -5.172 -0.027 6.348 1.00 95.06 92 ILE A C 1
ATOM 752 O O . ILE A 1 92 ? -5.192 0.870 5.511 1.00 95.06 92 ILE A O 1
ATOM 756 N N . TYR A 1 93 ? -4.117 -0.218 7.151 1.00 94.00 93 TYR A N 1
ATOM 757 C CA . TYR A 1 93 ? -2.927 0.648 7.146 1.00 94.00 93 TYR A CA 1
ATOM 758 C C . TYR A 1 93 ? -2.296 0.762 5.755 1.00 94.00 93 TYR A C 1
ATOM 760 O O . TYR A 1 93 ? -2.055 1.868 5.269 1.00 94.00 93 TYR A O 1
ATOM 768 N N . ARG A 1 94 ? -2.115 -0.366 5.056 1.00 93.56 94 ARG A N 1
ATOM 769 C CA . ARG A 1 94 ? -1.579 -0.376 3.688 1.00 93.56 94 ARG A CA 1
ATOM 770 C C . ARG A 1 94 ? -2.485 0.323 2.667 1.00 93.56 94 ARG A C 1
ATOM 772 O O . ARG A 1 94 ? -1.995 0.712 1.610 1.00 93.56 94 ARG A O 1
ATOM 779 N N . TYR A 1 95 ? -3.782 0.469 2.946 1.00 94.06 95 TYR A N 1
ATOM 780 C CA . TYR A 1 95 ? -4.682 1.285 2.131 1.00 94.06 95 TYR A CA 1
ATOM 781 C C . TYR A 1 95 ? -4.637 2.765 2.525 1.00 94.06 95 TYR A C 1
ATOM 783 O O . TYR A 1 95 ? -4.534 3.601 1.635 1.00 94.06 95 TYR A O 1
ATOM 791 N N . VAL A 1 96 ? -4.625 3.108 3.816 1.00 93.75 96 VAL A N 1
ATOM 792 C CA . VAL A 1 96 ? -4.520 4.510 4.267 1.00 93.75 96 VAL A CA 1
ATOM 793 C C . VAL A 1 96 ? -3.246 5.174 3.729 1.00 93.75 96 VAL A C 1
ATOM 795 O O . VAL A 1 96 ? -3.316 6.278 3.204 1.00 93.75 96 VAL A O 1
ATOM 798 N N . TYR A 1 97 ? -2.111 4.467 3.745 1.00 91.62 97 TYR A N 1
ATOM 799 C CA . TYR A 1 97 ? -0.843 4.941 3.168 1.00 91.62 97 TYR A CA 1
ATOM 800 C C . TYR A 1 97 ? -0.666 4.631 1.665 1.00 91.62 97 TYR A C 1
ATOM 802 O O . TYR A 1 97 ? 0.436 4.753 1.128 1.00 91.62 97 TYR A O 1
ATOM 810 N N . SER A 1 98 ? -1.725 4.210 0.964 1.00 90.62 98 SER A N 1
ATOM 811 C CA . SER A 1 98 ? -1.712 4.075 -0.501 1.00 90.62 98 SER A CA 1
ATOM 812 C C . SER A 1 98 ? -1.958 5.424 -1.190 1.00 90.62 98 SER A C 1
ATOM 814 O O . SER A 1 98 ? -2.355 6.387 -0.537 1.00 90.62 98 SER A O 1
ATOM 816 N N . LYS A 1 99 ? -1.757 5.516 -2.514 1.00 90.06 99 LYS A N 1
ATOM 817 C CA . LYS A 1 99 ? -2.042 6.759 -3.258 1.00 90.06 99 LYS A CA 1
ATOM 818 C C . LYS A 1 99 ? -3.520 7.138 -3.128 1.00 90.06 99 LYS A C 1
ATOM 820 O O . LYS A 1 99 ? -3.859 8.304 -2.983 1.00 90.06 99 LYS A O 1
ATOM 825 N N . GLU A 1 100 ? -4.369 6.119 -3.140 1.00 91.44 100 GLU A N 1
ATOM 826 C CA . GLU A 1 100 ? -5.819 6.186 -3.051 1.00 91.44 100 GLU A CA 1
ATOM 827 C C . GLU A 1 100 ? -6.275 6.674 -1.663 1.00 91.44 100 GLU A C 1
ATOM 829 O O . GLU A 1 100 ? -7.078 7.599 -1.569 1.00 91.44 100 GLU A O 1
ATOM 834 N N . GLY A 1 101 ? -5.718 6.110 -0.585 1.00 91.00 101 GLY A N 1
ATOM 835 C CA . GLY A 1 101 ? -6.047 6.505 0.792 1.00 91.00 101 GLY A CA 1
ATOM 836 C C . GLY A 1 101 ? -5.462 7.857 1.214 1.00 91.00 101 GLY A C 1
ATOM 837 O O . GLY A 1 101 ? -6.103 8.583 1.974 1.00 91.00 101 GLY A O 1
ATOM 838 N N . MET A 1 102 ? -4.294 8.229 0.676 1.00 91.44 102 MET A N 1
ATOM 839 C CA . MET A 1 102 ? -3.713 9.565 0.853 1.00 91.44 102 MET A CA 1
ATOM 840 C C . MET A 1 102 ? -4.545 10.640 0.146 1.00 91.44 102 MET A C 1
ATOM 842 O O . MET A 1 102 ? -4.807 11.677 0.745 1.00 91.44 102 MET A O 1
ATOM 846 N N . ALA A 1 103 ? -5.018 10.381 -1.081 1.00 92.94 103 ALA A N 1
ATOM 847 C CA . ALA A 1 103 ? -5.902 11.295 -1.813 1.00 92.94 103 ALA A CA 1
ATOM 848 C C . ALA A 1 103 ? -7.282 11.471 -1.147 1.00 92.94 103 ALA A C 1
ATOM 850 O O . ALA A 1 103 ? -7.926 12.497 -1.327 1.00 92.94 103 ALA A O 1
ATOM 851 N N . GLN A 1 104 ? -7.726 10.482 -0.365 1.00 91.75 104 GLN A N 1
ATOM 852 C CA . GLN A 1 104 ? -8.928 10.552 0.476 1.00 91.75 104 GLN A CA 1
ATOM 853 C C . GLN A 1 104 ? -8.655 11.109 1.885 1.00 91.75 104 GLN A C 1
ATOM 855 O O . GLN A 1 104 ? -9.542 11.070 2.737 1.00 91.75 104 GLN A O 1
ATOM 860 N N . GLU A 1 105 ? -7.427 11.564 2.156 1.00 92.06 105 GLU A N 1
ATOM 861 C CA . GLU A 1 105 ? -6.999 12.144 3.435 1.00 92.06 105 GLU A CA 1
ATOM 862 C C . GLU A 1 105 ? -7.255 11.249 4.670 1.00 92.06 105 GLU A C 1
ATOM 864 O O . GLU A 1 105 ? -7.289 11.712 5.810 1.00 92.06 105 GLU A O 1
ATOM 869 N N . LEU A 1 106 ? -7.355 9.924 4.478 1.00 91.06 106 LEU A N 1
ATOM 870 C CA . LEU A 1 106 ? -7.772 8.984 5.532 1.00 91.06 106 LEU A CA 1
ATOM 871 C C . LEU A 1 106 ? -6.831 8.940 6.744 1.00 91.06 106 LEU A C 1
ATOM 873 O O . LEU A 1 106 ? -7.223 8.521 7.833 1.00 91.06 106 LEU A O 1
ATOM 877 N N . TRP A 1 107 ? -5.587 9.373 6.555 1.00 89.06 107 TRP A N 1
ATOM 878 C CA . TRP A 1 107 ? -4.558 9.432 7.584 1.00 89.06 107 TRP A CA 1
ATOM 879 C C . TRP A 1 107 ? -4.901 10.404 8.726 1.00 89.06 107 TRP A C 1
ATOM 881 O O . TRP A 1 107 ? -4.456 10.163 9.847 1.00 89.06 107 TRP A O 1
ATOM 891 N N . TRP A 1 108 ? -5.739 11.426 8.494 1.00 89.44 108 TRP A N 1
ATOM 892 C CA . TRP A 1 108 ? -6.213 12.352 9.537 1.00 89.44 108 TRP A CA 1
ATOM 893 C C . TRP A 1 108 ? -7.090 11.680 10.599 1.00 89.44 108 TRP A C 1
ATOM 895 O O . TRP A 1 108 ? -7.056 12.084 11.762 1.00 89.44 108 TRP A O 1
ATOM 905 N N . TYR A 1 109 ? -7.856 10.653 10.215 1.00 90.00 109 TYR A N 1
ATOM 906 C CA . TYR A 1 109 ? -8.779 9.944 11.109 1.00 90.00 109 TYR A CA 1
ATOM 907 C C . TYR A 1 109 ? -8.084 8.884 11.982 1.00 90.00 109 TYR A C 1
ATOM 909 O O . TYR A 1 109 ? -8.705 8.307 12.873 1.00 90.00 109 TYR A O 1
ATOM 917 N N . LEU A 1 110 ? -6.791 8.614 11.762 1.00 88.56 110 LEU A N 1
ATOM 918 C CA . LEU A 1 110 ? -6.038 7.676 12.593 1.00 88.56 110 LEU A CA 1
ATOM 919 C C . LEU A 1 110 ? -5.749 8.276 13.986 1.00 88.56 110 LEU A C 1
ATOM 921 O O . LEU A 1 110 ? -5.247 9.398 14.072 1.00 88.56 110 LEU A O 1
ATOM 925 N N . PRO A 1 111 ? -5.901 7.513 15.090 1.00 80.12 111 PRO A N 1
ATOM 926 C CA . PRO A 1 111 ? -5.581 7.992 16.444 1.00 80.12 111 PRO A CA 1
ATOM 927 C C . PRO A 1 111 ? -4.143 8.517 16.600 1.00 80.12 111 PRO A C 1
ATOM 929 O O . PRO A 1 111 ? -3.874 9.435 17.379 1.00 80.12 111 PRO A O 1
ATOM 932 N N . ASN A 1 112 ? -3.217 7.939 15.828 1.00 71.06 112 ASN A N 1
ATOM 933 C CA . ASN A 1 112 ? -1.794 8.272 15.822 1.00 71.06 112 ASN A CA 1
ATOM 934 C C . ASN A 1 112 ? -1.421 9.416 14.862 1.00 71.06 112 ASN A C 1
ATOM 936 O O . ASN A 1 112 ? -0.240 9.717 14.722 1.00 71.06 112 ASN A O 1
ATOM 940 N N . HIS A 1 113 ? -2.395 10.115 14.269 1.00 71.19 113 HIS A N 1
ATOM 941 C CA . HIS A 1 113 ? -2.163 11.341 13.494 1.00 71.19 113 HIS A CA 1
ATOM 942 C C . HIS A 1 113 ? -1.568 12.501 14.338 1.00 71.19 113 HIS A C 1
ATOM 944 O O . HIS A 1 113 ? -1.153 13.532 13.814 1.00 71.19 113 HIS A O 1
ATOM 950 N N . ARG A 1 114 ? -1.511 12.370 15.672 1.00 57.47 114 ARG A N 1
ATOM 951 C CA . ARG A 1 114 ? -1.074 13.440 16.584 1.00 57.47 114 ARG A CA 1
ATOM 952 C C . ARG A 1 114 ? 0.223 14.129 16.138 1.00 57.47 114 ARG A C 1
ATOM 9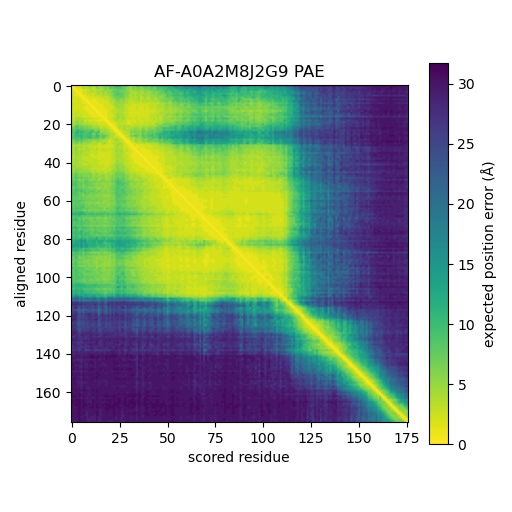54 O O . ARG A 1 114 ? 1.272 13.502 16.010 1.00 57.47 114 ARG A O 1
ATOM 961 N N . LYS A 1 115 ? 0.117 15.460 16.015 1.00 57.69 115 LYS A N 1
ATOM 962 C CA . LYS A 1 115 ? 1.203 16.421 15.765 1.00 57.69 115 LYS A CA 1
ATOM 963 C C . LYS A 1 115 ? 2.488 16.060 16.516 1.00 57.69 115 LYS A C 1
ATOM 965 O O . LYS A 1 115 ? 2.433 15.616 17.663 1.00 57.69 115 LYS A O 1
ATOM 970 N N . ALA A 1 116 ? 3.612 16.346 15.852 1.00 60.00 116 ALA A N 1
ATOM 971 C CA . ALA A 1 116 ? 4.993 16.126 16.278 1.00 60.00 116 ALA A CA 1
ATOM 972 C C . ALA A 1 116 ? 5.209 16.084 17.802 1.00 60.00 116 ALA A C 1
ATOM 974 O O . ALA A 1 116 ? 4.751 16.961 18.538 1.00 60.00 116 ALA A O 1
ATOM 975 N N . ARG A 1 117 ? 5.962 15.061 18.236 1.00 68.19 117 ARG A N 1
ATOM 976 C CA . ARG A 1 117 ? 6.352 14.746 19.621 1.00 68.19 117 ARG A CA 1
ATOM 977 C C . ARG A 1 117 ? 6.487 16.017 20.474 1.00 68.19 117 ARG A C 1
ATOM 979 O O . ARG A 1 117 ? 7.492 16.717 20.378 1.00 68.19 117 ARG A O 1
ATOM 986 N N . ARG A 1 118 ? 5.477 16.304 21.311 1.00 64.56 118 ARG A N 1
ATOM 987 C CA . ARG A 1 118 ? 5.493 17.475 22.205 1.00 64.56 118 ARG A CA 1
ATOM 988 C C . ARG A 1 118 ? 6.790 17.450 23.029 1.00 64.56 118 ARG A C 1
ATOM 990 O O . ARG A 1 118 ? 7.022 16.445 23.707 1.00 64.56 118 ARG A O 1
ATOM 997 N N . PRO A 1 119 ? 7.636 18.498 22.984 1.00 70.75 119 PRO A N 1
ATOM 998 C CA . PRO A 1 119 ? 8.881 18.510 23.739 1.00 70.75 119 PRO A CA 1
ATOM 999 C C . PRO A 1 119 ? 8.564 18.431 25.235 1.00 70.75 119 PRO A C 1
ATOM 1001 O O . PRO A 1 119 ? 7.928 19.320 25.802 1.00 70.75 119 PRO A O 1
ATOM 1004 N N . LYS A 1 120 ? 8.978 17.331 25.874 1.00 71.88 120 LYS A N 1
ATOM 1005 C CA . LYS A 1 120 ? 8.740 17.072 27.298 1.00 71.88 120 LYS A CA 1
ATOM 1006 C C . LYS A 1 120 ? 9.670 17.956 28.130 1.00 71.88 120 LYS A C 1
ATOM 1008 O O . LYS A 1 120 ? 10.768 17.530 28.461 1.00 71.88 120 LYS A O 1
ATOM 1013 N N . TYR A 1 121 ? 9.192 19.162 28.443 1.00 70.31 121 TYR A N 1
ATOM 1014 C CA . TYR A 1 121 ? 9.868 20.220 29.203 1.00 70.31 121 TYR A CA 1
ATOM 1015 C C . TYR A 1 121 ? 11.246 20.618 28.650 1.00 70.31 121 TYR A C 1
ATOM 1017 O O . TYR A 1 121 ? 12.249 19.933 28.838 1.00 70.31 121 TYR A O 1
ATOM 1025 N N . ALA A 1 122 ? 11.330 21.804 28.043 1.00 71.75 122 ALA A N 1
ATOM 1026 C CA . ALA A 1 122 ? 12.627 22.446 27.865 1.00 71.75 122 ALA A CA 1
ATOM 1027 C C . ALA A 1 122 ? 13.259 22.683 29.250 1.00 71.75 122 ALA A C 1
ATOM 1029 O O . ALA A 1 122 ? 12.614 23.240 30.142 1.00 71.75 122 ALA A O 1
ATOM 1030 N N . ARG A 1 123 ? 14.521 22.274 29.440 1.00 76.25 123 ARG A N 1
ATOM 1031 C CA . ARG A 1 123 ? 15.278 22.595 30.659 1.00 76.25 123 ARG A CA 1
ATOM 1032 C C . ARG A 1 123 ? 15.281 24.119 30.832 1.00 76.25 123 ARG A C 1
ATOM 1034 O O . ARG A 1 123 ? 15.695 24.827 29.913 1.00 76.25 123 ARG A O 1
ATOM 1041 N N . LYS A 1 124 ? 14.856 24.618 32.001 1.00 77.38 124 LYS A N 1
ATOM 1042 C CA . LYS A 1 124 ? 14.937 26.048 32.349 1.00 77.38 124 LYS A CA 1
ATOM 1043 C C . LYS A 1 124 ? 16.366 26.529 32.076 1.00 77.38 124 LYS A C 1
ATOM 1045 O O . LYS A 1 124 ? 17.313 25.944 32.607 1.00 77.38 124 LYS A O 1
ATOM 1050 N N . LYS A 1 125 ? 16.531 27.549 31.221 1.00 78.81 125 LYS A N 1
ATOM 1051 C CA . LYS A 1 125 ? 17.853 28.139 30.961 1.00 78.81 125 LYS A CA 1
ATOM 1052 C C . LYS A 1 125 ? 18.446 28.570 32.305 1.00 78.81 125 LYS A C 1
ATOM 1054 O O . LYS A 1 125 ? 17.764 29.226 33.092 1.00 78.81 125 LYS A O 1
ATOM 1059 N N . ARG A 1 126 ? 19.691 28.170 32.580 1.00 82.12 126 ARG A N 1
ATOM 1060 C CA . ARG A 1 126 ? 20.433 28.708 33.729 1.00 82.12 126 ARG A CA 1
ATOM 1061 C C . ARG A 1 126 ? 20.623 30.214 33.486 1.00 82.12 126 ARG A C 1
ATOM 1063 O O . ARG A 1 126 ? 20.791 30.586 32.320 1.00 82.12 126 ARG A O 1
ATOM 1070 N N . PRO A 1 127 ? 20.589 31.067 34.525 1.00 80.25 127 PRO A N 1
ATOM 1071 C CA . PRO A 1 127 ? 21.011 32.454 34.362 1.00 80.25 127 PRO A CA 1
ATOM 1072 C C . PRO A 1 127 ? 22.449 32.487 33.808 1.00 80.25 127 PRO A C 1
ATOM 1074 O O . PRO A 1 127 ? 23.223 31.560 34.087 1.00 80.25 127 PRO A O 1
ATOM 1077 N N . PRO A 1 128 ? 22.807 33.493 32.990 1.00 78.69 128 PRO A N 1
ATOM 1078 C CA . PRO A 1 128 ? 24.184 33.659 32.541 1.00 78.69 128 PRO A CA 1
ATOM 1079 C C . PRO A 1 128 ? 25.108 33.831 33.756 1.00 78.69 128 PRO A C 1
ATOM 1081 O O . PRO A 1 128 ? 24.704 34.375 34.780 1.00 78.69 128 PRO A O 1
ATOM 1084 N N . LYS A 1 129 ? 26.349 33.336 33.656 1.00 77.81 129 LYS A N 1
ATOM 1085 C CA . LYS A 1 129 ? 27.346 33.464 34.738 1.00 77.81 129 LYS A CA 1
ATOM 1086 C C . LYS A 1 129 ? 27.867 34.901 34.885 1.00 77.81 129 LYS A C 1
ATOM 1088 O O . LYS A 1 129 ? 28.365 35.259 35.945 1.00 77.81 129 LYS A O 1
ATOM 1093 N N . PHE A 1 130 ? 27.771 35.683 33.817 1.00 76.12 130 PHE A N 1
ATOM 1094 C CA . PHE A 1 130 ? 28.225 37.063 33.739 1.00 76.12 130 PHE A CA 1
ATOM 1095 C C . PHE A 1 130 ? 27.018 37.985 33.607 1.00 76.12 130 PHE A C 1
ATOM 1097 O O . PHE A 1 130 ? 26.029 37.607 32.967 1.00 76.12 130 PHE A O 1
ATOM 1104 N N . ASP A 1 131 ? 27.116 39.177 34.190 1.00 73.19 131 ASP A N 1
ATOM 1105 C CA . ASP A 1 131 ? 26.137 40.232 33.953 1.00 73.19 131 ASP A CA 1
ATOM 1106 C C . ASP A 1 131 ? 26.199 40.712 32.493 1.00 73.19 131 ASP A C 1
ATOM 1108 O O . ASP A 1 131 ? 27.175 40.455 31.776 1.00 73.19 131 ASP A O 1
ATOM 1112 N N . ARG A 1 132 ? 25.149 41.399 32.034 1.00 68.44 132 ARG A N 1
ATOM 1113 C CA . ARG A 1 132 ? 25.056 41.921 30.666 1.00 68.44 132 ARG A CA 1
ATOM 1114 C C . ARG A 1 132 ? 26.231 42.823 30.321 1.00 68.44 132 ARG A C 1
ATOM 1116 O O . ARG A 1 132 ? 26.725 42.720 29.204 1.00 68.44 132 ARG A O 1
ATOM 1123 N N . ASP A 1 133 ? 26.709 43.608 31.275 1.00 69.12 133 ASP A N 1
ATOM 1124 C CA . ASP A 1 133 ? 27.766 44.605 31.077 1.00 69.12 133 ASP A CA 1
ATOM 1125 C C . ASP A 1 133 ? 29.148 43.974 30.816 1.00 69.12 133 ASP A C 1
ATOM 1127 O O . ASP A 1 133 ? 30.040 44.624 30.280 1.00 69.12 133 ASP A O 1
ATOM 1131 N N . VAL A 1 134 ? 29.315 42.679 31.121 1.00 69.25 134 VAL A N 1
ATOM 1132 C CA . VAL A 1 134 ? 30.528 41.886 30.822 1.00 69.25 134 VAL A CA 1
ATOM 1133 C C . VAL A 1 134 ? 30.297 40.925 29.640 1.00 69.25 134 VAL A C 1
ATOM 1135 O O . VAL A 1 134 ? 31.064 39.989 29.402 1.00 69.25 134 VAL A O 1
ATOM 1138 N N . SER A 1 135 ? 29.211 41.118 28.885 1.00 73.00 135 SER A N 1
ATOM 1139 C CA . SER A 1 135 ? 28.926 40.359 27.667 1.00 73.00 135 SER A CA 1
ATOM 1140 C C . SER A 1 135 ? 29.930 40.686 26.563 1.00 73.00 135 SER A C 1
ATOM 1142 O O . SER A 1 135 ? 30.279 41.843 26.343 1.00 73.00 135 SER A O 1
ATOM 1144 N N . ILE A 1 136 ? 30.297 39.673 25.773 1.00 68.25 136 ILE A N 1
ATOM 1145 C CA . ILE A 1 136 ? 31.147 39.818 24.577 1.00 68.25 136 ILE A CA 1
ATOM 1146 C C . ILE A 1 136 ? 30.560 40.845 23.585 1.00 68.25 136 ILE A C 1
ATOM 1148 O O . ILE A 1 136 ? 31.312 41.469 22.846 1.00 68.25 136 ILE A O 1
ATOM 1152 N N . LEU A 1 137 ? 29.239 41.067 23.610 1.00 71.62 137 LEU A N 1
ATOM 1153 C CA . LEU A 1 137 ? 28.547 42.076 22.793 1.00 71.62 137 LEU A CA 1
ATOM 1154 C C . LEU A 1 137 ? 28.960 43.528 23.091 1.00 71.62 137 LEU A C 1
ATOM 1156 O O . LEU A 1 137 ? 28.768 44.379 22.233 1.00 71.62 137 LEU A O 1
ATOM 1160 N N . PHE A 1 138 ? 29.501 43.811 24.281 1.00 72.75 138 PHE A N 1
ATOM 1161 C CA . PHE A 1 138 ? 29.980 45.142 24.682 1.00 72.75 138 PHE A CA 1
ATOM 1162 C C . PHE A 1 138 ? 31.508 45.202 24.796 1.00 72.75 138 PHE A C 1
ATOM 1164 O O . PHE A 1 138 ? 32.060 46.109 25.418 1.00 72.75 138 PHE A O 1
ATOM 1171 N N . ARG A 1 139 ? 32.215 44.226 24.211 1.00 70.81 139 ARG A N 1
ATOM 1172 C CA . AR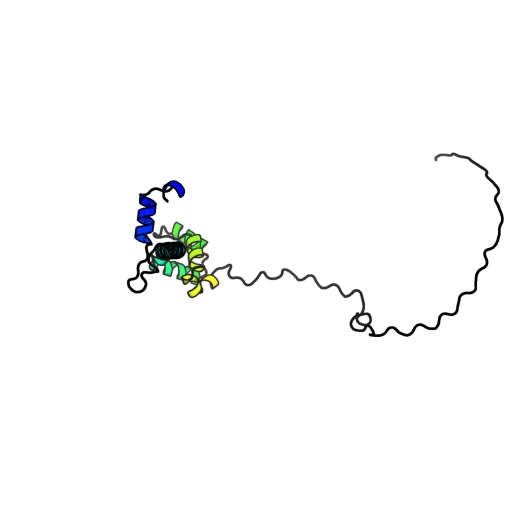G A 1 139 ? 33.674 44.259 24.145 1.00 70.81 139 ARG A CA 1
ATOM 1173 C C . ARG A 1 139 ? 34.105 45.437 23.254 1.00 70.81 139 ARG A C 1
ATOM 1175 O O . ARG A 1 139 ? 33.674 45.471 22.106 1.00 70.81 139 ARG A O 1
ATOM 1182 N N . PRO A 1 140 ? 34.959 46.363 23.726 1.00 76.25 140 PRO A N 1
ATOM 1183 C CA . PRO A 1 140 ? 35.506 47.404 22.862 1.00 76.25 140 PRO A CA 1
ATOM 1184 C C . PRO A 1 140 ? 36.421 46.780 21.797 1.00 76.25 140 PRO A C 1
ATOM 1186 O O . PRO A 1 140 ? 37.224 45.897 22.111 1.00 76.25 140 PRO A O 1
ATOM 1189 N N . ASP A 1 141 ? 36.310 47.251 20.553 1.00 71.56 141 ASP A N 1
ATOM 1190 C CA . ASP A 1 141 ? 37.068 46.720 19.406 1.00 71.56 141 ASP A CA 1
ATOM 1191 C C . ASP A 1 141 ? 38.586 46.931 19.534 1.00 71.56 141 ASP A C 1
ATOM 1193 O O . ASP A 1 141 ? 39.377 46.149 19.007 1.00 71.56 141 ASP A O 1
ATOM 1197 N N . ALA A 1 142 ? 39.001 47.968 20.267 1.00 73.31 142 ALA A N 1
ATOM 1198 C CA . ALA A 1 142 ? 40.394 48.274 20.564 1.00 73.31 142 ALA A CA 1
ATOM 1199 C C . ALA A 1 142 ? 40.691 48.098 22.060 1.00 73.31 142 ALA A C 1
ATOM 1201 O O . ALA A 1 142 ? 39.923 48.532 22.922 1.00 73.31 142 ALA A O 1
ATOM 1202 N N . ALA A 1 143 ? 41.836 47.488 22.375 1.00 70.50 143 ALA A N 1
ATOM 1203 C CA . ALA A 1 143 ? 42.343 47.451 23.742 1.00 70.50 143 ALA A CA 1
ATOM 1204 C C . ALA A 1 143 ? 42.790 48.862 24.181 1.00 70.50 143 ALA A C 1
ATOM 1206 O O . ALA A 1 143 ? 43.390 49.576 23.372 1.00 70.50 143 ALA A O 1
ATOM 1207 N N . PRO A 1 144 ? 42.542 49.274 25.439 1.00 69.50 144 PRO A N 1
ATOM 1208 C CA . PRO A 1 144 ? 43.077 50.530 25.954 1.00 69.50 144 PRO A CA 1
ATOM 1209 C C 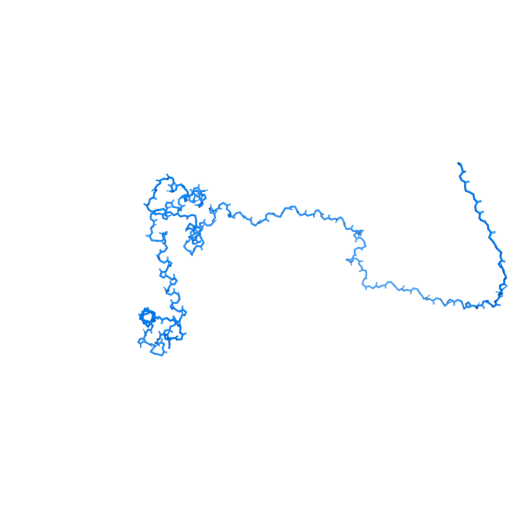. PRO A 1 144 ? 44.610 50.495 25.933 1.00 69.50 144 PRO A C 1
ATOM 1211 O O . PRO A 1 144 ? 45.220 49.463 26.221 1.00 69.50 144 PRO A O 1
ATOM 1214 N N . ALA A 1 145 ? 45.231 51.624 25.586 1.00 71.88 145 ALA A N 1
ATOM 1215 C CA . ALA A 1 145 ? 46.683 51.731 25.507 1.00 71.88 145 ALA A CA 1
ATOM 1216 C C . ALA A 1 145 ? 47.328 51.418 26.868 1.00 71.88 145 ALA A C 1
ATOM 1218 O O . ALA A 1 145 ? 46.955 51.995 27.891 1.00 71.88 145 ALA A O 1
ATOM 1219 N N . LEU A 1 146 ? 48.305 50.507 26.873 1.00 73.44 146 LEU A N 1
ATOM 1220 C CA . LEU A 1 146 ? 49.096 50.219 28.067 1.00 73.44 146 LEU A CA 1
ATOM 1221 C C . LEU A 1 146 ? 49.990 51.428 28.399 1.00 73.44 146 LEU A C 1
ATOM 1223 O O . LEU A 1 146 ? 50.588 51.999 27.483 1.00 73.44 146 LEU A O 1
ATOM 1227 N N . PRO A 1 147 ? 50.120 51.814 29.682 1.00 73.94 147 PRO A N 1
ATOM 1228 C CA . PRO A 1 147 ? 51.096 52.820 30.084 1.00 73.94 147 PRO A CA 1
ATOM 1229 C C . PRO A 1 147 ? 52.528 52.317 29.809 1.00 73.94 147 PRO A C 1
ATOM 1231 O O . PRO A 1 147 ? 52.773 51.108 29.866 1.00 73.94 147 PRO A O 1
ATOM 1234 N N . PRO A 1 148 ? 53.486 53.215 29.513 1.00 73.81 148 PRO A N 1
ATOM 1235 C CA . PRO A 1 148 ? 54.859 52.826 29.211 1.00 73.81 148 PRO A CA 1
ATOM 1236 C C . PRO A 1 148 ? 55.523 52.134 30.409 1.00 73.81 148 PRO A C 1
ATOM 1238 O O . PRO A 1 148 ? 55.495 52.635 31.534 1.00 73.81 148 PRO A O 1
ATOM 1241 N N . ILE A 1 149 ? 56.141 50.983 30.143 1.00 75.56 149 ILE A N 1
ATOM 1242 C CA . ILE A 1 149 ? 56.828 50.161 31.143 1.00 75.56 149 ILE A CA 1
ATOM 1243 C C . ILE A 1 149 ? 58.130 50.864 31.556 1.00 75.56 149 ILE A C 1
ATOM 1245 O O . ILE A 1 149 ? 59.011 51.086 30.726 1.00 75.56 149 ILE A O 1
ATOM 1249 N N . GLN A 1 150 ? 58.253 51.200 32.840 1.00 69.44 150 GLN A N 1
ATOM 1250 C CA . GLN A 1 150 ? 59.523 51.605 33.452 1.00 69.44 150 GLN A CA 1
ATOM 1251 C C . GLN A 1 150 ? 60.401 50.349 33.627 1.00 69.44 150 GLN A C 1
ATOM 1253 O O . GLN A 1 150 ? 59.869 49.323 34.049 1.00 69.44 150 GLN A O 1
ATOM 1258 N N . PRO A 1 151 ? 61.709 50.377 33.311 1.00 72.62 151 PRO A N 1
ATOM 1259 C CA . PRO A 1 151 ? 62.570 49.210 33.484 1.00 72.62 151 PRO A CA 1
ATOM 1260 C C . PRO A 1 151 ? 62.816 48.906 34.969 1.00 72.62 151 PRO A C 1
ATOM 1262 O O . PRO A 1 151 ? 63.187 49.795 35.737 1.00 72.62 151 PRO A O 1
ATOM 1265 N N . ASP A 1 152 ? 62.659 47.639 35.358 1.00 75.31 152 ASP A N 1
ATOM 1266 C CA . ASP A 1 152 ? 62.923 47.180 36.724 1.00 75.31 152 ASP A CA 1
ATOM 1267 C C . ASP A 1 152 ? 64.415 47.331 37.102 1.00 75.31 152 ASP A C 1
ATOM 1269 O O . ASP A 1 152 ? 65.300 47.062 36.280 1.00 75.31 152 ASP A O 1
ATOM 1273 N N . PRO A 1 153 ? 64.741 47.721 38.350 1.00 72.00 153 PRO A N 1
ATOM 1274 C CA . PRO A 1 153 ? 66.125 47.838 38.798 1.00 72.00 153 PRO A CA 1
ATOM 1275 C C . PRO A 1 153 ? 66.808 46.464 38.897 1.00 72.00 153 PRO A C 1
ATOM 1277 O O . PRO A 1 153 ? 66.294 45.527 39.508 1.00 72.00 153 PRO A O 1
ATOM 1280 N N . VAL A 1 154 ? 68.015 46.355 38.334 1.00 70.19 154 VAL A N 1
ATOM 1281 C CA . VAL A 1 154 ? 68.786 45.100 38.279 1.00 70.19 154 VAL A CA 1
ATOM 1282 C C . VAL A 1 154 ? 69.188 44.626 39.682 1.00 70.19 154 VAL A C 1
ATOM 1284 O O . VAL A 1 154 ? 70.097 45.176 40.307 1.00 70.19 154 VAL A O 1
ATOM 1287 N N . HIS A 1 155 ? 68.555 43.550 40.151 1.00 70.69 155 HIS A N 1
ATOM 1288 C CA . HIS A 1 155 ? 68.926 42.860 41.385 1.00 70.69 155 HIS A CA 1
ATOM 1289 C C . HIS A 1 155 ? 70.275 42.132 41.220 1.00 70.69 155 HIS A C 1
ATOM 1291 O O . HIS A 1 155 ? 70.425 41.263 40.359 1.00 70.69 155 HIS A O 1
ATOM 1297 N N . LYS A 1 156 ? 71.268 42.474 42.052 1.00 57.06 156 LYS A N 1
ATOM 1298 C CA . LYS A 1 156 ? 72.546 41.745 42.135 1.00 57.06 156 LYS A CA 1
ATOM 1299 C C . LYS A 1 156 ? 72.412 40.593 43.141 1.00 57.06 156 LYS A C 1
ATOM 1301 O O . LYS A 1 156 ? 71.979 40.861 44.257 1.00 57.06 156 LYS A O 1
ATOM 1306 N N . PRO A 1 157 ? 72.809 39.353 42.801 1.00 62.94 157 PRO A N 1
ATOM 1307 C CA . PRO A 1 157 ? 72.698 38.223 43.717 1.00 62.94 157 PRO A CA 1
ATOM 1308 C C . PRO A 1 157 ? 73.754 38.275 44.830 1.00 62.94 157 PRO A C 1
ATOM 1310 O O . PRO A 1 157 ? 74.952 38.425 44.563 1.00 62.94 157 PRO A O 1
ATOM 1313 N N . ASP A 1 158 ? 73.311 38.076 46.071 1.00 62.25 158 ASP A N 1
ATOM 1314 C CA . ASP A 1 158 ? 74.186 37.961 47.237 1.00 62.25 158 ASP A CA 1
ATOM 1315 C C . ASP A 1 158 ? 75.006 36.664 47.211 1.00 62.25 158 ASP A C 1
ATOM 1317 O O . ASP A 1 158 ? 74.484 35.561 47.029 1.00 62.25 158 ASP A O 1
ATOM 1321 N N . ARG A 1 159 ? 76.320 36.781 47.438 1.00 48.75 159 ARG A N 1
ATOM 1322 C CA . ARG A 1 159 ? 77.235 35.633 47.504 1.00 48.75 159 ARG A CA 1
ATOM 1323 C C . ARG A 1 159 ? 77.554 35.227 48.946 1.00 48.75 159 ARG A C 1
ATOM 1325 O O . ARG A 1 159 ? 78.570 35.633 49.498 1.00 48.75 159 ARG A O 1
ATOM 1332 N N . GLY A 1 160 ? 76.742 34.302 49.464 1.00 46.91 160 GLY A N 1
ATOM 1333 C CA . GLY A 1 160 ? 77.208 33.191 50.305 1.00 46.91 160 GLY A CA 1
ATOM 1334 C C . GLY A 1 160 ? 76.986 33.259 51.824 1.00 46.91 160 GLY A C 1
ATOM 1335 O O . GLY A 1 160 ? 77.348 34.228 52.486 1.00 46.91 160 GLY A O 1
ATOM 1336 N N . ARG A 1 161 ? 76.550 32.119 52.388 1.00 47.84 161 ARG A N 1
ATOM 1337 C CA . ARG A 1 161 ? 77.276 31.390 53.452 1.00 47.84 161 ARG A CA 1
ATOM 1338 C C . ARG A 1 161 ? 76.824 29.920 53.509 1.00 47.84 161 ARG A C 1
ATOM 1340 O O . ARG A 1 161 ? 75.772 29.583 52.978 1.00 47.84 161 ARG A O 1
ATOM 1347 N N . CYS A 1 162 ? 77.652 29.051 54.084 1.00 43.94 162 CYS A N 1
ATOM 1348 C CA . CYS A 1 162 ? 77.549 27.588 54.012 1.00 43.94 162 CYS A CA 1
ATOM 1349 C C . CYS A 1 162 ? 77.301 26.904 55.378 1.00 43.94 162 CYS A C 1
ATOM 1351 O O . CYS A 1 162 ? 77.376 27.534 56.428 1.00 43.94 162 CYS A O 1
ATOM 1353 N N . ALA A 1 163 ? 76.955 25.615 55.302 1.00 46.00 163 ALA A N 1
ATOM 1354 C CA . ALA A 1 163 ? 76.298 24.756 56.296 1.00 46.00 163 ALA A CA 1
ATOM 1355 C C . ALA A 1 163 ? 77.022 24.417 57.623 1.00 46.00 163 ALA A C 1
ATOM 1357 O O . ALA A 1 163 ? 78.237 24.257 57.644 1.00 46.00 163 ALA A O 1
ATOM 1358 N N . THR A 1 164 ? 76.206 24.118 58.648 1.00 46.81 164 THR A N 1
ATOM 1359 C CA . THR A 1 164 ? 76.349 23.139 59.765 1.00 46.81 164 THR A CA 1
ATOM 1360 C C . THR A 1 164 ? 74.941 22.955 60.393 1.00 46.81 164 THR A C 1
ATOM 1362 O O . THR A 1 164 ? 74.133 23.871 60.286 1.00 46.81 164 THR A O 1
ATOM 1365 N N . GLY A 1 165 ? 74.499 21.855 61.025 1.00 41.72 165 GLY A N 1
ATOM 1366 C CA . GLY A 1 165 ? 75.004 20.488 61.249 1.00 41.72 165 GLY A CA 1
ATOM 1367 C C . GLY A 1 165 ? 73.882 19.612 61.883 1.00 41.72 165 GLY A C 1
ATOM 1368 O O . GLY A 1 165 ? 72.887 20.155 62.353 1.00 41.72 165 GLY A O 1
ATOM 1369 N N . TRP A 1 166 ? 74.001 18.275 61.867 1.00 38.03 166 TRP A N 1
ATOM 1370 C CA . TRP A 1 166 ? 72.974 17.308 62.335 1.00 38.03 166 TRP A CA 1
ATOM 1371 C C . TRP A 1 166 ? 73.061 16.945 63.836 1.00 38.03 166 TRP A C 1
ATOM 1373 O O . TRP A 1 166 ? 74.154 16.614 64.284 1.00 38.03 166 TRP A O 1
ATOM 1383 N N . VAL A 1 167 ? 71.905 16.851 64.523 1.00 48.09 167 VAL A N 1
ATOM 1384 C CA . VAL A 1 167 ? 71.512 15.976 65.677 1.00 48.09 167 VAL A CA 1
ATOM 1385 C C . VAL A 1 167 ? 69.956 15.952 65.687 1.00 48.09 167 VAL A C 1
ATOM 1387 O O . VAL A 1 167 ? 69.377 16.967 65.308 1.00 48.09 167 VAL A O 1
ATOM 1390 N N . GLY A 1 168 ? 69.176 14.928 66.074 1.00 43.06 168 GLY A N 1
ATOM 1391 C CA . GLY A 1 168 ? 69.395 13.529 66.500 1.00 43.06 168 GLY A CA 1
ATOM 1392 C C . GLY A 1 168 ? 68.055 12.888 66.962 1.00 43.06 168 GLY A C 1
ATOM 1393 O O . GLY A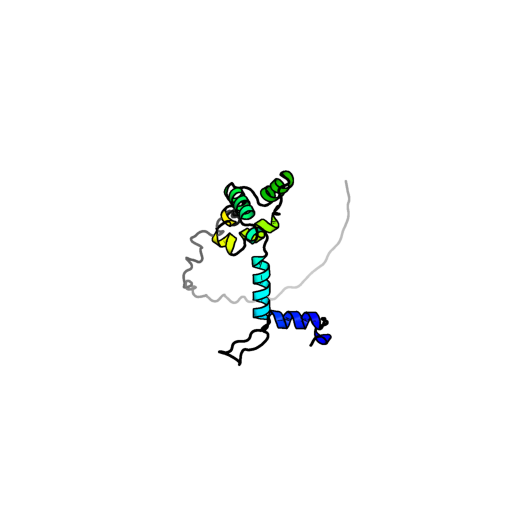 1 168 ? 67.052 13.594 67.061 1.00 43.06 168 GLY A O 1
ATOM 1394 N N . ASP A 1 169 ? 68.009 11.574 67.226 1.00 43.12 169 ASP A N 1
ATOM 1395 C CA . ASP A 1 169 ? 66.766 10.802 67.478 1.00 43.12 169 ASP A CA 1
ATOM 1396 C C . ASP A 1 169 ? 66.312 10.680 68.952 1.00 43.12 169 ASP A C 1
ATOM 1398 O O . ASP A 1 169 ? 67.140 10.642 69.859 1.00 43.12 169 ASP A O 1
ATOM 1402 N N . THR A 1 170 ? 64.995 10.508 69.174 1.00 53.12 170 THR A N 1
ATOM 1403 C CA . THR A 1 170 ? 64.293 9.545 70.088 1.00 53.12 170 THR A CA 1
ATOM 1404 C C . THR A 1 170 ? 62.795 9.938 70.152 1.00 53.12 170 THR A C 1
ATOM 1406 O O . THR A 1 170 ? 62.489 11.112 70.301 1.00 53.12 170 THR A O 1
ATOM 1409 N N . ALA A 1 171 ? 61.759 9.127 69.886 1.00 45.41 171 ALA A N 1
ATOM 1410 C CA . ALA A 1 171 ? 61.381 7.738 70.203 1.00 45.41 171 ALA A CA 1
ATOM 1411 C C . ALA A 1 171 ? 60.489 7.572 71.468 1.00 45.41 171 ALA A C 1
ATOM 1413 O O . ALA A 1 171 ? 60.936 7.795 72.582 1.00 45.41 171 ALA A O 1
ATOM 1414 N N . LEU A 1 172 ? 59.269 7.041 71.244 1.00 47.25 172 LEU A N 1
ATOM 1415 C CA . LEU A 1 172 ? 58.409 6.225 72.142 1.00 47.25 172 LEU A CA 1
ATOM 1416 C C . LEU A 1 172 ? 57.795 6.788 73.454 1.00 47.25 172 LEU A C 1
ATOM 1418 O O . LEU A 1 172 ? 58.476 6.895 74.464 1.00 47.25 172 LEU A O 1
ATOM 1422 N N . ALA A 1 173 ? 56.449 6.873 73.488 1.00 46.03 173 ALA A N 1
ATOM 1423 C CA . ALA A 1 173 ? 55.527 6.266 74.490 1.00 46.03 173 ALA A CA 1
ATOM 1424 C C . ALA A 1 173 ? 54.055 6.569 74.089 1.00 46.03 173 ALA A C 1
ATOM 1426 O O . ALA A 1 173 ? 53.733 7.711 73.789 1.00 46.03 173 ALA A O 1
ATOM 1427 N N . ARG A 1 174 ? 53.181 5.582 73.808 1.00 43.19 174 ARG A N 1
ATOM 1428 C CA . ARG A 1 174 ? 52.285 4.838 74.739 1.00 43.19 174 ARG A CA 1
ATOM 1429 C C . ARG A 1 174 ? 51.344 5.742 75.560 1.00 43.19 174 ARG A C 1
ATOM 1431 O O . ARG A 1 174 ? 51.803 6.514 76.382 1.00 43.19 174 ARG A O 1
ATOM 1438 N N . MET A 1 175 ? 50.041 5.729 75.255 1.00 41.91 175 MET A N 1
ATOM 1439 C CA . MET A 1 175 ? 49.023 4.864 75.899 1.00 41.91 175 MET A CA 1
ATOM 1440 C C . MET A 1 175 ? 48.868 5.112 77.407 1.00 41.91 175 MET A C 1
ATOM 1442 O O . MET A 1 175 ? 49.569 4.480 78.195 1.00 41.91 175 MET A O 1
ATOM 1446 N N . LEU A 1 176 ? 47.882 5.939 77.767 1.00 47.28 176 LEU A N 1
ATOM 1447 C CA . LEU A 1 176 ? 46.691 5.565 78.548 1.00 47.28 176 LEU A CA 1
ATOM 1448 C C . LEU A 1 176 ? 45.539 6.518 78.178 1.00 47.28 176 LEU A C 1
ATOM 1450 O O . LEU A 1 176 ? 45.856 7.645 77.735 1.00 47.28 176 LEU A O 1
#

Foldseek 3Di:
DCVVVVHDPVVVVVLCVVAFDDDPVCRVPTGHDPVSSVVVVVVVVVCVQPCNVDVVQVVVLLVCLVVLDAQQRQQVVCVVVVDPPGDHSVSVVCCCPDPNNVVVVSCCSHPPVDPDDDPPDDDDDDPDPDDPCPDPVNDDPDDPDDDDDDDDDDDDDDDDDDDDDDDDDDDDDDDD

pLDDT: mean 81.57, std 15.68, range [38.03, 96.31]

Sequence (176 aa):
MARVLQRSKATIYRELKRNFFSDECMPKCDGYYGAAAHFMAADRRARQRKLIRHPVLLHAVIDRLKNGWTPEQIGNRMIHEGVRPRVCQETIYRYVYSKEGMAQELWWYLPNHRKARRPKYARKKRPPKFDRDVSILFRPDAAPALPPIQPDPVHKPDRGRCATGWVGDTALARML

Secondary structure (DSSP, 8-state):
-TTTTT--HHHHHHHHHHHEE--TT-GGG-EE-HHHHHHHHHHHHHHT-HHHH-HHHHHHHHHHHHTT--HHHHHHHHHHTT-SS---HHHHHHHHTSHHHHHTTGGGGSGGG--S---S-PPPPPPPSS-GGGSGGG--SSPPPPPPPPPPP-PPPP------------------

Mean predicted aligned error: 16.28 Å

InterPro domains:
  IPR051917 Transposase/Integrase Enzymes [PTHR10948] (2-143)

Organism: NCBI:txid2029104

Radius of gyration: 43.22 Å; Cα contacts (8 Å, |Δi|>4): 92; chains: 1; bounding box: 97×76×114 Å